Protein AF-A0AAV5YAD6-F1 (afdb_monomer_lite)

Sequence (102 aa):
VRTIVKSSVSSTAVGVEIYDWTSAVWTQLGSSSVSTSEVTHTSSVSSPARYIDAAGDVRLRLDSSRSLSTYSLSIEQVQITVTYGWGHGDARADLTPLRAAP

Radius of gyration: 17.74 Å; chains: 1; bounding box: 39×33×53 Å

Structure (mmCIF, N/CA/C/O backbone):
data_AF-A0AAV5YAD6-F1
#
_entry.id   AF-A0AAV5YAD6-F1
#
loop_
_atom_site.group_PDB
_atom_site.id
_atom_site.type_symbol
_atom_site.label_atom_id
_atom_site.label_alt_id
_atom_site.label_comp_id
_atom_site.label_asym_id
_atom_site.label_entity_id
_atom_site.label_seq_id
_atom_site.pdbx_PDB_ins_code
_atom_site.Cartn_x
_atom_site.Cartn_y
_atom_site.Cartn_z
_atom_site.occupancy
_atom_site.B_iso_or_equiv
_atom_site.auth_seq_id
_atom_site.auth_comp_id
_atom_site.auth_asym_id
_atom_site.auth_atom_id
_atom_site.pdbx_PDB_model_num
ATOM 1 N N . VAL A 1 1 ? -0.295 9.599 3.332 1.00 88.69 1 VAL A N 1
ATOM 2 C CA . VAL A 1 1 ? 0.782 8.609 3.123 1.00 88.69 1 VAL A CA 1
ATOM 3 C C . VAL A 1 1 ? 1.706 9.131 2.045 1.00 88.69 1 VAL A C 1
ATOM 5 O O . VAL A 1 1 ? 1.232 9.471 0.967 1.00 88.69 1 VAL A O 1
ATOM 8 N N . ARG A 1 2 ? 2.999 9.225 2.344 1.00 92.44 2 ARG A N 1
ATOM 9 C CA . ARG A 1 2 ? 4.047 9.515 1.372 1.00 92.44 2 ARG A CA 1
ATOM 10 C C . ARG A 1 2 ? 5.001 8.328 1.325 1.00 92.44 2 ARG A C 1
ATOM 12 O O . ARG A 1 2 ? 5.427 7.854 2.374 1.00 92.44 2 ARG A O 1
ATOM 19 N N . THR A 1 3 ? 5.326 7.859 0.129 1.00 92.06 3 THR A N 1
ATOM 20 C CA . THR A 1 3 ? 6.338 6.818 -0.083 1.00 92.06 3 THR A CA 1
ATOM 21 C C . THR A 1 3 ? 7.324 7.251 -1.156 1.00 92.06 3 THR A C 1
ATOM 23 O O . THR A 1 3 ? 6.967 8.013 -2.053 1.00 92.06 3 THR A O 1
ATOM 26 N N . ILE A 1 4 ? 8.569 6.798 -1.047 1.00 93.31 4 ILE A N 1
ATOM 27 C CA . ILE A 1 4 ? 9.558 6.894 -2.122 1.00 93.31 4 ILE A CA 1
ATOM 28 C C . ILE A 1 4 ? 9.822 5.479 -2.612 1.00 93.31 4 ILE A C 1
ATOM 30 O O . ILE A 1 4 ? 10.215 4.622 -1.824 1.00 93.31 4 ILE A O 1
ATOM 34 N N . VAL A 1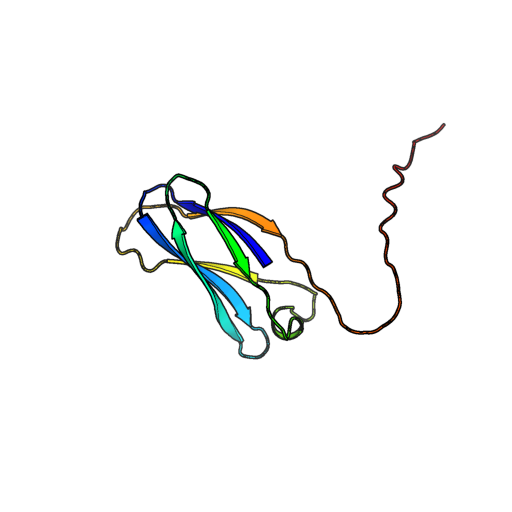 5 ? 9.566 5.241 -3.894 1.00 92.88 5 VAL A N 1
ATOM 35 C CA . VAL A 1 5 ? 9.630 3.918 -4.513 1.00 92.88 5 VAL A CA 1
ATOM 36 C C . VAL A 1 5 ? 10.669 3.918 -5.620 1.00 92.88 5 VAL A C 1
ATOM 38 O O . VAL A 1 5 ? 10.779 4.877 -6.386 1.00 92.88 5 VAL A O 1
ATOM 41 N N . LYS A 1 6 ? 11.407 2.818 -5.723 1.00 92.94 6 LYS A N 1
ATOM 42 C CA . LYS A 1 6 ? 12.402 2.589 -6.764 1.00 92.94 6 LYS A CA 1
ATOM 43 C C . LYS A 1 6 ? 12.299 1.161 -7.284 1.00 92.94 6 LYS A C 1
ATOM 45 O O . LYS A 1 6 ? 11.865 0.248 -6.584 1.00 92.94 6 LYS A O 1
ATOM 50 N N . SER A 1 7 ? 12.689 0.970 -8.537 1.00 92.81 7 SER A N 1
ATOM 51 C CA . SER A 1 7 ? 12.821 -0.343 -9.158 1.00 92.81 7 SER A CA 1
ATOM 52 C C . SER A 1 7 ? 14.261 -0.583 -9.593 1.00 92.81 7 SER A C 1
ATOM 54 O O . SER A 1 7 ? 14.981 0.350 -9.939 1.00 92.81 7 SER A O 1
ATOM 56 N N . SER A 1 8 ? 14.697 -1.840 -9.626 1.00 92.31 8 SER A N 1
ATOM 57 C CA . SER A 1 8 ? 16.003 -2.194 -10.199 1.00 92.31 8 SER A CA 1
ATOM 58 C C . SER A 1 8 ? 16.067 -2.045 -11.725 1.00 92.31 8 SER A C 1
ATOM 60 O O . SER A 1 8 ? 17.137 -2.194 -12.310 1.00 92.31 8 SER A O 1
ATOM 62 N N . VAL A 1 9 ? 14.937 -1.767 -12.379 1.00 89.56 9 VAL A N 1
ATOM 63 C CA . VAL A 1 9 ? 14.795 -1.655 -13.834 1.00 89.56 9 VAL A CA 1
ATOM 64 C C . VAL A 1 9 ? 13.949 -0.435 -14.203 1.00 89.56 9 VAL A C 1
ATOM 66 O O . VAL A 1 9 ? 13.193 0.093 -13.391 1.00 89.56 9 VAL A O 1
ATOM 69 N N . SER A 1 10 ? 14.060 0.029 -15.445 1.00 88.19 10 SER A N 1
ATOM 70 C CA . SER A 1 10 ? 13.287 1.168 -15.948 1.00 88.19 10 SER A CA 1
ATOM 71 C C . SER A 1 10 ? 11.857 0.782 -16.325 1.00 88.19 10 SER A C 1
ATOM 73 O O . SER A 1 10 ? 11.618 -0.321 -16.818 1.00 88.19 10 SER A O 1
ATOM 75 N N . SER A 1 11 ? 10.917 1.711 -16.148 1.00 86.81 11 SER A N 1
ATOM 76 C CA . SER A 1 11 ? 9.525 1.602 -16.609 1.00 86.81 11 SER A CA 1
ATOM 77 C C . SER A 1 11 ? 8.752 0.423 -16.005 1.00 86.81 11 SER A C 1
ATOM 79 O O . SER A 1 11 ? 8.209 -0.416 -16.725 1.00 86.81 11 SER A O 1
ATOM 81 N N . THR A 1 12 ? 8.718 0.343 -14.674 1.00 90.19 12 THR A N 1
ATOM 82 C CA . THR A 1 12 ? 7.887 -0.613 -13.928 1.00 90.19 12 THR A CA 1
ATOM 83 C C . THR A 1 12 ? 6.600 0.059 -13.468 1.00 90.19 12 THR A C 1
ATOM 85 O O . THR A 1 12 ? 6.652 0.993 -12.675 1.00 90.19 12 THR A O 1
ATOM 88 N N . ALA A 1 13 ? 5.441 -0.425 -13.918 1.00 90.75 13 ALA A N 1
ATOM 89 C CA . ALA A 1 13 ? 4.158 0.005 -13.368 1.00 90.75 13 ALA A CA 1
ATOM 90 C C . ALA A 1 13 ? 3.996 -0.534 -11.939 1.00 90.75 13 ALA A C 1
ATOM 92 O O . ALA A 1 13 ? 4.105 -1.743 -11.722 1.00 90.75 13 ALA A O 1
ATOM 93 N N . VAL A 1 14 ? 3.762 0.357 -10.977 1.00 91.94 14 VAL A N 1
ATOM 94 C CA . VAL A 1 14 ? 3.620 0.018 -9.558 1.00 91.94 14 VAL A CA 1
ATOM 95 C C . VAL A 1 14 ? 2.411 0.733 -8.965 1.00 91.94 14 VAL A C 1
ATOM 97 O O . VAL A 1 14 ? 2.261 1.946 -9.120 1.00 91.94 14 VAL A O 1
ATOM 100 N N . GLY A 1 15 ? 1.573 -0.024 -8.264 1.00 91.88 15 GLY A N 1
ATOM 101 C CA . GLY A 1 15 ? 0.533 0.462 -7.368 1.00 91.88 15 GLY A CA 1
ATOM 102 C C . GLY A 1 15 ? 1.050 0.526 -5.932 1.00 91.88 15 GLY A C 1
ATOM 103 O O . GLY A 1 15 ? 1.648 -0.424 -5.436 1.00 91.88 15 GLY A O 1
ATOM 104 N N . VAL A 1 16 ? 0.823 1.646 -5.248 1.00 92.94 16 VAL A N 1
ATOM 105 C CA . VAL A 1 16 ? 0.985 1.729 -3.791 1.00 92.94 16 VAL A CA 1
ATOM 106 C C . VAL A 1 16 ? -0.370 1.434 -3.173 1.00 92.94 16 VAL A C 1
ATOM 108 O O . VAL A 1 16 ? -1.341 2.144 -3.444 1.00 92.94 16 VAL A O 1
ATOM 111 N N . GLU A 1 17 ? -0.436 0.410 -2.334 1.00 94.62 17 GLU A N 1
ATOM 112 C CA . GLU A 1 17 ? -1.682 -0.051 -1.731 1.00 94.62 17 GLU A CA 1
ATOM 113 C C . GLU A 1 17 ? -1.609 -0.025 -0.205 1.00 94.62 17 GLU A C 1
ATOM 115 O O . GLU A 1 17 ? -0.552 -0.236 0.394 1.00 94.62 17 GLU A O 1
ATOM 120 N N . ILE A 1 18 ? -2.757 0.219 0.421 1.00 95.12 18 ILE A N 1
ATOM 121 C CA . ILE A 1 18 ? -2.951 0.187 1.870 1.00 95.12 18 ILE A CA 1
ATOM 122 C C . ILE A 1 18 ? -3.977 -0.886 2.219 1.00 95.12 18 ILE A C 1
ATOM 124 O O . ILE A 1 18 ? -4.948 -1.081 1.485 1.00 95.12 18 ILE A O 1
ATOM 128 N N . TYR A 1 19 ? -3.763 -1.602 3.318 1.00 96.88 19 TYR A N 1
ATOM 129 C CA . TYR A 1 19 ? -4.711 -2.623 3.745 1.00 96.88 19 TYR A CA 1
ATOM 130 C C . TYR A 1 19 ? -5.896 -1.996 4.475 1.00 96.88 19 TYR A C 1
ATOM 132 O O . TYR A 1 19 ? -5.721 -1.277 5.458 1.00 96.88 19 TYR A O 1
ATOM 140 N N . ASP A 1 20 ? -7.099 -2.282 3.992 1.00 96.25 20 ASP A N 1
ATOM 141 C CA . ASP A 1 20 ? -8.351 -1.936 4.642 1.00 96.25 20 ASP A CA 1
ATOM 142 C C . ASP A 1 20 ? -8.759 -3.043 5.612 1.00 96.25 20 ASP A C 1
ATOM 144 O O . ASP A 1 20 ? -9.160 -4.133 5.200 1.00 96.25 20 ASP A O 1
ATOM 148 N N . TRP A 1 21 ? -8.685 -2.754 6.906 1.00 95.44 21 TRP A N 1
ATOM 149 C CA . TRP A 1 21 ? -9.032 -3.691 7.969 1.00 95.44 21 TRP A CA 1
ATOM 150 C C . TRP A 1 21 ? -10.537 -3.896 8.125 1.00 95.44 21 TRP A C 1
ATOM 152 O O . TRP A 1 21 ? -10.953 -4.913 8.672 1.00 95.44 21 TRP A O 1
ATOM 162 N N . THR A 1 22 ? -11.363 -2.966 7.637 1.00 94.69 22 THR A N 1
ATOM 163 C CA . THR A 1 22 ? -12.827 -3.090 7.700 1.00 94.69 22 THR A CA 1
ATOM 164 C C . THR A 1 22 ? -13.338 -4.062 6.645 1.00 94.69 22 THR A C 1
ATOM 166 O O . THR A 1 22 ? -14.175 -4.910 6.941 1.00 94.69 22 THR A O 1
ATOM 169 N N . SER A 1 23 ? -12.835 -3.954 5.413 1.00 95.81 23 SER A N 1
ATOM 170 C CA . SER A 1 23 ? -13.231 -4.836 4.306 1.00 95.81 23 SER A CA 1
ATOM 171 C C . SER A 1 23 ? -12.262 -5.990 4.043 1.00 95.81 23 SER A C 1
ATOM 173 O O . SER A 1 23 ? -12.509 -6.787 3.145 1.00 95.81 23 SER A O 1
ATOM 175 N N . ALA A 1 24 ? -11.176 -6.094 4.811 1.00 96.50 24 ALA A N 1
ATOM 176 C CA . ALA A 1 24 ? -10.139 -7.117 4.690 1.00 96.50 24 ALA A CA 1
ATOM 177 C C . ALA A 1 24 ? -9.505 -7.226 3.284 1.00 96.50 24 ALA A C 1
ATOM 179 O O . ALA A 1 24 ? -9.092 -8.308 2.859 1.00 96.50 24 ALA A O 1
ATOM 180 N N . VAL A 1 25 ? -9.392 -6.104 2.565 1.00 97.19 25 VAL A N 1
ATOM 181 C CA . VAL A 1 25 ? -8.861 -6.035 1.191 1.00 97.19 25 VAL A CA 1
ATOM 182 C C . VAL A 1 25 ? -7.783 -4.966 1.061 1.00 97.19 25 VAL A C 1
ATOM 184 O O . VAL A 1 25 ? -7.720 -4.021 1.842 1.00 97.19 25 VAL A O 1
ATOM 187 N N . TRP A 1 26 ? -6.928 -5.105 0.052 1.00 97.00 26 TRP A N 1
ATOM 188 C CA . TRP A 1 26 ? -5.974 -4.063 -0.313 1.00 97.00 26 TRP A CA 1
ATOM 189 C C . TRP A 1 26 ? -6.647 -3.010 -1.189 1.00 97.00 26 TRP A C 1
ATOM 191 O O . TRP A 1 26 ? -7.324 -3.343 -2.160 1.00 97.00 26 TRP A O 1
ATOM 201 N N . THR A 1 27 ? -6.441 -1.744 -0.841 1.00 95.38 27 THR A N 1
ATOM 202 C CA . THR A 1 27 ? -6.979 -0.589 -1.556 1.00 95.38 27 THR A CA 1
ATOM 203 C C . THR A 1 27 ? -5.830 0.194 -2.174 1.00 95.38 27 THR A C 1
ATOM 205 O O . THR A 1 27 ? -4.925 0.650 -1.471 1.00 95.38 27 THR A O 1
ATOM 208 N N . GLN A 1 28 ? -5.871 0.392 -3.491 1.00 94.38 28 GLN A N 1
ATOM 209 C CA . GLN A 1 28 ? -4.862 1.178 -4.193 1.00 94.38 28 GLN A CA 1
ATOM 210 C C . GLN A 1 28 ? -4.997 2.672 -3.865 1.00 94.38 28 GLN A C 1
ATOM 212 O O . GLN A 1 28 ? -6.032 3.289 -4.109 1.00 94.38 28 GLN A O 1
ATOM 217 N N . LEU A 1 29 ? -3.923 3.261 -3.338 1.00 92.56 29 LEU A N 1
ATOM 218 C CA . LEU A 1 29 ? -3.816 4.692 -3.042 1.00 92.56 29 LEU A CA 1
ATOM 219 C C . LEU A 1 29 ? -3.357 5.516 -4.248 1.00 92.56 29 LEU A C 1
ATOM 221 O O . LEU A 1 29 ? -3.602 6.721 -4.310 1.00 92.56 29 LEU A O 1
ATOM 225 N N . GLY A 1 30 ? -2.637 4.885 -5.172 1.00 89.94 30 GLY A N 1
ATOM 226 C CA . GLY A 1 30 ? -2.135 5.501 -6.392 1.00 89.94 30 GLY A CA 1
ATOM 227 C C . GLY A 1 30 ? -1.270 4.531 -7.184 1.00 89.94 30 GLY A C 1
ATOM 228 O O . GLY A 1 30 ? -0.819 3.519 -6.651 1.00 89.94 30 GLY A O 1
ATOM 229 N N . SER A 1 31 ? -1.025 4.848 -8.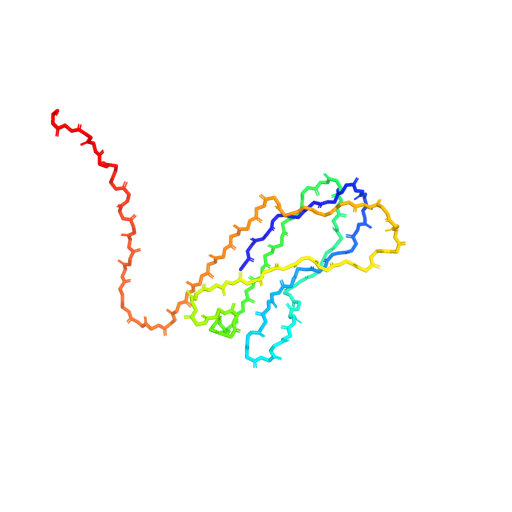451 1.00 90.62 31 SER A N 1
ATOM 230 C CA . SER A 1 31 ? -0.143 4.070 -9.321 1.00 90.62 31 SER A CA 1
ATOM 231 C C . SER A 1 31 ? 0.725 4.998 -10.162 1.00 90.62 31 SER A C 1
ATOM 233 O O . SER A 1 31 ? 0.280 6.083 -10.532 1.00 90.62 31 SER A O 1
ATOM 235 N N . SER A 1 32 ? 1.957 4.575 -10.438 1.00 90.00 32 SER A N 1
ATOM 236 C CA . SER A 1 32 ? 2.881 5.285 -11.328 1.00 90.00 32 SER A CA 1
ATOM 237 C C . SER A 1 32 ? 3.823 4.306 -12.017 1.00 90.00 32 SER A C 1
ATOM 239 O O . SER A 1 32 ? 3.969 3.153 -11.612 1.00 90.00 32 SER A O 1
ATOM 241 N N . SER A 1 33 ? 4.512 4.794 -13.045 1.00 90.88 33 SER A N 1
ATOM 242 C CA . SER A 1 33 ? 5.691 4.123 -13.582 1.00 90.88 33 SER A CA 1
ATOM 243 C C . SER A 1 33 ? 6.922 4.556 -12.787 1.00 90.88 33 SER A C 1
ATOM 245 O O . SER A 1 33 ? 7.200 5.752 -12.685 1.00 90.88 33 SER A O 1
ATOM 247 N N . VAL A 1 34 ? 7.651 3.596 -12.226 1.00 91.56 34 VAL A N 1
ATOM 248 C CA . VAL A 1 34 ? 8.914 3.821 -11.512 1.00 91.56 34 VAL A CA 1
ATOM 249 C C . VAL A 1 34 ? 10.092 3.278 -12.313 1.00 91.56 34 VAL A C 1
ATOM 251 O O . VAL A 1 34 ? 9.937 2.453 -13.218 1.00 91.56 34 VAL A O 1
ATOM 254 N N . SER A 1 35 ? 11.292 3.754 -12.005 1.00 91.19 35 SER A N 1
ATOM 255 C CA . SER A 1 35 ? 12.520 3.337 -12.679 1.00 91.19 35 SER A CA 1
ATOM 256 C C . SER A 1 35 ? 13.635 3.098 -11.661 1.00 91.19 35 SER A C 1
ATOM 258 O O . SER A 1 35 ? 13.383 2.974 -10.463 1.00 91.19 35 SER A O 1
ATOM 260 N N . THR A 1 36 ? 14.881 3.061 -12.131 1.00 92.56 36 THR A N 1
ATOM 261 C CA . THR A 1 36 ? 16.080 3.092 -11.283 1.00 92.56 36 THR A CA 1
ATOM 262 C C . THR A 1 36 ? 16.250 4.408 -10.523 1.00 92.56 36 THR A C 1
ATOM 264 O O . THR A 1 36 ? 17.086 4.493 -9.621 1.00 92.56 36 THR A O 1
ATOM 267 N N . SER A 1 37 ? 15.479 5.433 -10.879 1.00 93.38 37 SER A N 1
ATOM 268 C CA . SER A 1 37 ? 15.360 6.676 -10.127 1.00 93.38 37 SER A CA 1
ATOM 269 C C . SER A 1 37 ? 14.202 6.592 -9.139 1.00 93.38 37 SER A C 1
ATOM 271 O O . SER A 1 37 ? 13.182 5.954 -9.398 1.00 93.38 37 SER A O 1
ATOM 273 N N . GLU A 1 38 ? 14.367 7.266 -8.008 1.00 92.06 38 GLU A N 1
ATOM 274 C CA . GLU A 1 38 ? 13.343 7.371 -6.977 1.00 92.06 38 GLU A CA 1
ATOM 275 C C . GLU A 1 38 ? 12.117 8.139 -7.474 1.00 92.06 38 GLU A C 1
ATOM 277 O O . GLU A 1 38 ? 12.230 9.194 -8.102 1.00 92.06 38 GLU A O 1
ATOM 282 N N . VAL A 1 39 ? 10.934 7.628 -7.144 1.00 92.44 39 VAL A N 1
ATOM 283 C CA . VAL A 1 39 ? 9.652 8.267 -7.437 1.00 92.44 39 VAL A CA 1
ATOM 284 C C . VAL A 1 39 ? 8.887 8.465 -6.138 1.00 92.44 39 VAL A C 1
ATOM 286 O O . VAL A 1 39 ? 8.684 7.530 -5.368 1.00 92.44 39 VAL A O 1
ATOM 289 N N . THR A 1 40 ? 8.445 9.698 -5.889 1.00 93.50 40 THR A N 1
ATOM 290 C CA . THR A 1 40 ? 7.605 10.016 -4.728 1.00 93.50 40 THR A CA 1
ATOM 291 C C . THR A 1 40 ? 6.134 9.771 -5.055 1.00 93.50 40 THR A C 1
ATOM 293 O O . THR A 1 40 ? 5.605 10.350 -5.999 1.00 93.50 40 THR A O 1
ATOM 296 N N . HIS A 1 41 ? 5.455 8.985 -4.225 1.00 90.50 41 HIS A N 1
ATOM 297 C CA . HIS A 1 41 ? 3.999 8.861 -4.200 1.00 90.50 41 HIS A CA 1
ATOM 298 C C . HIS A 1 41 ? 3.440 9.569 -2.974 1.00 90.50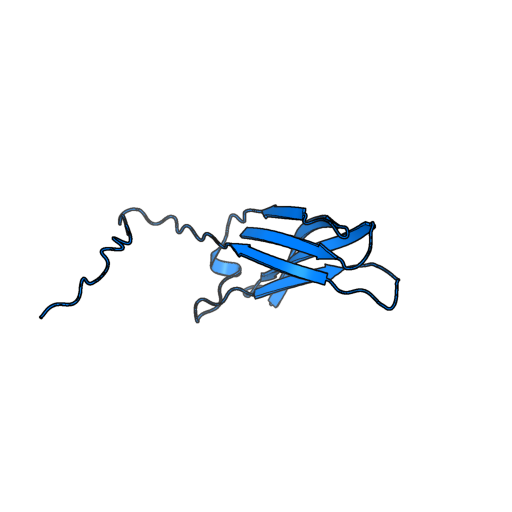 41 HIS A C 1
ATOM 300 O O . HIS A 1 41 ? 3.895 9.324 -1.857 1.00 90.50 41 HIS A O 1
ATOM 306 N N . THR A 1 42 ? 2.410 10.388 -3.173 1.00 93.00 42 THR A N 1
ATOM 307 C CA . THR A 1 42 ? 1.697 11.068 -2.089 1.00 93.00 42 THR A CA 1
ATOM 308 C C . THR A 1 42 ? 0.201 10.864 -2.270 1.00 93.00 42 THR A C 1
ATOM 310 O O . THR A 1 42 ? -0.353 11.260 -3.291 1.00 93.00 42 THR A O 1
ATOM 313 N N . SER A 1 43 ? -0.448 10.292 -1.258 1.00 91.31 43 SER A N 1
ATOM 314 C CA . SER A 1 43 ? -1.894 10.055 -1.243 1.00 91.31 43 SER A CA 1
ATOM 315 C C . SER A 1 43 ? -2.490 10.401 0.120 1.00 91.31 43 SER A C 1
ATOM 317 O O . SER A 1 43 ? -1.838 10.254 1.161 1.00 91.31 43 SER A O 1
ATOM 319 N N . SER A 1 44 ? -3.751 10.820 0.131 1.00 90.00 44 SER A N 1
ATOM 320 C CA . SER A 1 44 ? -4.551 11.057 1.336 1.00 90.00 44 SER A CA 1
ATOM 321 C C . SER A 1 44 ? -5.821 10.207 1.305 1.00 90.00 44 SER A C 1
ATOM 323 O O . SER A 1 44 ? -6.312 9.836 0.242 1.00 90.00 44 SER A O 1
ATOM 325 N N . VAL A 1 45 ? -6.338 9.874 2.486 1.00 88.12 45 VAL A N 1
ATOM 326 C CA . VAL A 1 45 ? -7.595 9.139 2.663 1.00 88.12 45 VAL A CA 1
ATOM 327 C C . VAL A 1 45 ? -8.460 9.877 3.678 1.00 88.12 45 VAL A C 1
ATOM 329 O O . VAL A 1 45 ? -7.939 10.421 4.649 1.00 88.12 45 VAL A O 1
ATOM 332 N N . SER A 1 46 ? -9.773 9.909 3.458 1.00 85.38 46 SER A N 1
ATOM 333 C CA . SER A 1 46 ? -10.722 10.646 4.308 1.00 85.38 46 SER A CA 1
ATOM 334 C C . SER A 1 46 ? -11.171 9.876 5.555 1.00 85.38 46 SER A C 1
ATOM 336 O O . SER A 1 46 ? -11.614 10.486 6.522 1.00 85.38 46 SER A O 1
ATOM 338 N N . SER A 1 47 ? -11.046 8.547 5.561 1.00 87.62 47 SER A N 1
ATOM 339 C CA . SER A 1 47 ? -11.464 7.680 6.672 1.00 87.62 47 SER A CA 1
ATOM 340 C C . SER A 1 47 ? -10.271 6.879 7.203 1.00 87.62 47 SER A C 1
ATOM 342 O O . SER A 1 47 ? -10.182 5.689 6.921 1.00 87.62 47 SER A O 1
ATOM 344 N N . PRO A 1 48 ? -9.322 7.494 7.933 1.00 87.88 48 PRO A N 1
ATOM 345 C CA . PRO A 1 48 ? -8.073 6.834 8.325 1.00 87.88 48 PRO A CA 1
ATOM 346 C C . PRO A 1 48 ? -8.276 5.616 9.237 1.00 87.88 48 PRO A C 1
ATOM 348 O O . PRO A 1 48 ? -7.519 4.658 9.130 1.00 87.88 48 PRO A O 1
ATOM 351 N N . ALA A 1 49 ? -9.322 5.613 10.072 1.00 90.31 49 ALA A N 1
ATOM 352 C CA . ALA A 1 49 ? -9.596 4.539 11.030 1.00 90.31 49 ALA A CA 1
ATOM 353 C C . ALA A 1 49 ? -9.762 3.151 10.384 1.00 90.31 49 ALA A C 1
ATOM 355 O O . ALA A 1 49 ? -9.428 2.154 11.006 1.00 90.31 49 ALA A O 1
ATOM 356 N N . ARG A 1 50 ? -10.222 3.064 9.127 1.00 93.44 50 ARG A N 1
ATOM 357 C CA . ARG A 1 50 ? -10.371 1.772 8.426 1.00 93.44 50 ARG A CA 1
ATOM 358 C C . ARG A 1 50 ? -9.037 1.126 8.033 1.00 93.44 50 ARG A C 1
ATOM 360 O O . ARG A 1 50 ? -9.008 -0.049 7.693 1.00 93.44 50 ARG A O 1
ATOM 367 N N . TYR A 1 51 ? -7.949 1.896 8.043 1.00 93.19 51 TYR A N 1
ATOM 368 C CA . TYR A 1 51 ? -6.617 1.472 7.598 1.00 93.19 51 TYR A CA 1
ATOM 369 C C . TYR A 1 51 ? -5.628 1.269 8.754 1.00 93.19 51 TYR A C 1
ATOM 371 O O . TYR A 1 51 ? -4.445 1.024 8.522 1.00 93.19 51 TYR A O 1
ATOM 379 N N . ILE A 1 52 ? -6.116 1.370 9.989 1.00 92.44 52 ILE A N 1
ATOM 380 C CA . ILE A 1 52 ? -5.362 1.181 11.225 1.00 92.44 52 ILE A CA 1
ATOM 381 C C . ILE A 1 52 ? -6.036 0.027 11.968 1.00 92.44 52 ILE A C 1
ATOM 383 O O . ILE A 1 52 ? -7.259 0.040 12.114 1.00 92.44 52 ILE A O 1
ATOM 387 N N . ASP A 1 53 ? -5.282 -0.988 12.384 1.00 93.56 53 ASP A N 1
ATOM 388 C CA . ASP A 1 53 ? -5.865 -2.085 13.161 1.00 93.56 53 ASP A CA 1
ATOM 389 C C . ASP A 1 53 ? -6.093 -1.706 14.634 1.00 93.56 53 ASP A C 1
ATOM 391 O O . ASP A 1 53 ? -5.830 -0.584 15.072 1.00 93.56 53 ASP A O 1
ATOM 395 N N . ALA A 1 54 ? -6.588 -2.659 15.426 1.00 90.06 54 ALA A N 1
ATOM 396 C CA . ALA A 1 54 ? -6.839 -2.451 16.850 1.00 90.06 54 ALA A CA 1
ATOM 397 C C . ALA A 1 54 ? -5.563 -2.185 17.678 1.00 90.06 54 ALA A C 1
ATOM 399 O O . ALA A 1 54 ? -5.667 -1.635 18.773 1.00 90.06 54 ALA A O 1
ATOM 400 N N . ALA A 1 55 ? -4.382 -2.572 17.182 1.00 92.12 55 ALA A N 1
ATOM 401 C CA . ALA A 1 55 ? -3.089 -2.319 17.815 1.00 92.12 55 ALA A CA 1
ATOM 402 C C . ALA A 1 55 ? -2.451 -0.992 17.358 1.00 92.12 55 ALA A C 1
ATOM 404 O O . ALA A 1 55 ? -1.495 -0.529 17.978 1.00 92.12 55 ALA A O 1
ATOM 405 N N . GLY A 1 56 ? -2.998 -0.353 16.320 1.00 88.62 56 GLY A N 1
ATOM 406 C CA . GLY A 1 56 ? -2.452 0.866 15.730 1.00 88.62 56 GLY A CA 1
ATOM 407 C C . GLY A 1 56 ? -1.590 0.625 14.488 1.00 88.62 56 GLY A C 1
ATOM 408 O O . GLY A 1 56 ? -0.997 1.578 13.977 1.00 88.62 56 GLY A O 1
ATOM 409 N N . ASP A 1 57 ? -1.524 -0.606 13.978 1.00 91.38 57 ASP A N 1
ATOM 410 C CA . ASP A 1 57 ? -0.678 -0.959 12.846 1.00 91.38 57 ASP A CA 1
ATOM 411 C C . ASP A 1 57 ? -1.303 -0.551 11.508 1.00 91.38 57 ASP A C 1
ATOM 413 O O . ASP A 1 57 ? -2.495 -0.735 11.237 1.00 91.38 57 ASP A O 1
ATOM 417 N N . VAL A 1 58 ? -0.445 -0.051 10.616 1.00 92.38 58 VAL A N 1
ATOM 418 C CA . VAL A 1 58 ? -0.781 0.248 9.222 1.00 92.38 58 VAL A CA 1
ATOM 419 C C . VAL A 1 58 ? 0.044 -0.644 8.310 1.00 92.38 58 VAL A C 1
ATOM 421 O O . VAL A 1 58 ? 1.266 -0.720 8.432 1.00 92.38 58 VAL A O 1
ATOM 424 N N . ARG A 1 59 ? -0.617 -1.286 7.343 1.00 94.12 59 ARG A N 1
ATOM 425 C CA . ARG A 1 59 ? 0.046 -2.121 6.337 1.00 94.12 59 ARG A CA 1
ATOM 426 C C . ARG A 1 59 ? 0.030 -1.439 4.982 1.00 94.12 59 ARG A C 1
ATOM 428 O O . ARG A 1 59 ? -1.021 -1.039 4.486 1.00 94.12 59 ARG A O 1
ATOM 435 N N . LEU A 1 60 ? 1.207 -1.361 4.378 1.00 92.69 60 LEU A N 1
ATOM 436 C CA . LEU A 1 60 ? 1.422 -0.865 3.026 1.00 92.69 60 LEU A CA 1
ATOM 437 C C . LEU A 1 60 ? 2.099 -1.955 2.206 1.00 92.69 60 LEU A C 1
ATOM 439 O O . LEU A 1 60 ? 2.925 -2.705 2.730 1.00 92.69 60 LEU A O 1
ATOM 443 N N . ARG A 1 61 ? 1.779 -2.017 0.918 1.00 92.12 61 ARG A N 1
ATOM 444 C CA . ARG A 1 61 ? 2.513 -2.846 -0.037 1.00 92.12 61 ARG A CA 1
ATOM 445 C C . ARG A 1 61 ? 2.664 -2.137 -1.372 1.00 92.12 61 ARG A C 1
ATOM 447 O O . ARG A 1 61 ? 1.950 -1.180 -1.671 1.00 92.12 61 ARG A O 1
ATOM 454 N N . LEU A 1 62 ? 3.591 -2.654 -2.165 1.00 90.94 62 LEU A N 1
ATOM 455 C CA . LEU A 1 62 ? 3.671 -2.368 -3.586 1.00 90.94 62 LEU A CA 1
ATOM 456 C C . LEU A 1 62 ? 3.040 -3.534 -4.340 1.00 90.94 62 LEU A C 1
ATOM 458 O O . LEU A 1 62 ? 3.393 -4.686 -4.092 1.00 90.94 62 LEU A O 1
ATOM 462 N N . ASP A 1 63 ? 2.131 -3.221 -5.249 1.00 90.94 63 ASP A N 1
ATOM 463 C CA . ASP A 1 63 ? 1.661 -4.135 -6.281 1.00 90.94 63 ASP A CA 1
ATOM 464 C C . ASP A 1 63 ? 2.343 -3.771 -7.600 1.00 90.94 63 ASP A C 1
ATOM 466 O O . ASP A 1 63 ? 2.556 -2.594 -7.895 1.00 90.94 63 ASP A O 1
ATOM 470 N N . SER A 1 64 ? 2.727 -4.761 -8.397 1.00 87.25 64 SER A N 1
ATOM 471 C CA . SER A 1 64 ? 3.232 -4.498 -9.737 1.00 87.25 64 SER A CA 1
ATOM 472 C C . SER A 1 64 ? 2.731 -5.539 -10.711 1.00 87.25 64 SER A C 1
ATOM 474 O O . SER A 1 64 ? 2.883 -6.741 -10.511 1.00 87.25 64 SER A O 1
ATOM 476 N N . SER A 1 65 ? 2.196 -5.049 -11.822 1.00 76.94 65 SER A N 1
ATOM 477 C CA . SER A 1 65 ? 1.675 -5.853 -12.922 1.00 76.94 65 SER A CA 1
ATOM 478 C C . SER A 1 65 ? 2.732 -6.174 -13.984 1.00 76.94 65 SER A C 1
ATOM 480 O O . SER A 1 65 ? 2.398 -6.636 -15.078 1.00 76.94 65 SER A O 1
ATOM 482 N N . ARG A 1 66 ? 4.021 -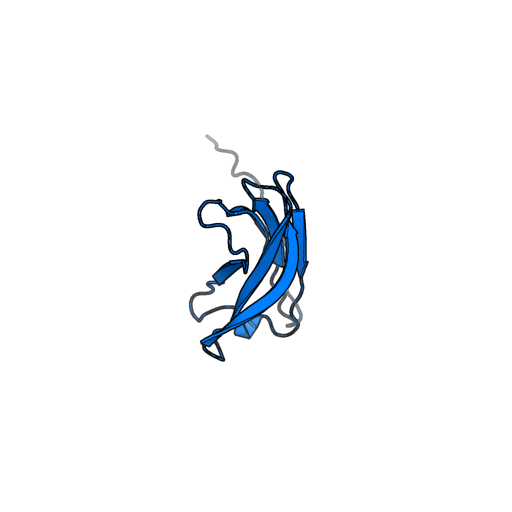5.919 -13.710 1.00 74.94 66 ARG A N 1
ATOM 483 C CA . ARG A 1 66 ? 5.079 -6.145 -14.697 1.00 74.94 66 ARG A CA 1
ATOM 484 C C . ARG A 1 66 ? 5.321 -7.639 -14.907 1.00 74.94 66 ARG A C 1
ATOM 486 O O . ARG A 1 66 ? 5.618 -8.374 -13.974 1.00 74.94 66 ARG A O 1
ATOM 493 N N . SER A 1 67 ? 5.300 -8.053 -16.169 1.00 68.25 67 SER A N 1
ATOM 494 C CA . SER A 1 67 ? 5.474 -9.437 -16.627 1.00 68.25 67 SER A CA 1
ATOM 495 C C . SER A 1 67 ? 6.934 -9.915 -16.724 1.00 68.25 67 SER A C 1
ATOM 497 O O . SER A 1 67 ? 7.180 -11.028 -17.184 1.00 68.25 67 SER A O 1
ATOM 499 N N . LEU A 1 68 ? 7.915 -9.108 -16.295 1.00 68.62 68 LEU A N 1
ATOM 500 C CA . LEU A 1 68 ? 9.320 -9.533 -16.232 1.00 68.62 68 LEU A CA 1
ATOM 501 C C . LEU A 1 68 ? 9.567 -10.367 -14.972 1.00 68.62 68 LEU A C 1
ATOM 503 O O . LEU A 1 68 ? 9.244 -9.936 -13.870 1.00 68.62 68 LEU A O 1
ATOM 507 N N . SER A 1 69 ? 10.201 -11.529 -15.128 1.00 67.62 69 SER A N 1
ATOM 508 C CA . SER A 1 69 ? 10.376 -12.511 -14.049 1.00 67.62 69 SER A CA 1
ATOM 509 C C . SER A 1 69 ? 11.437 -12.142 -13.000 1.00 67.62 69 SER A C 1
ATOM 511 O O . SER A 1 69 ? 11.491 -12.782 -11.955 1.00 67.62 69 SER A O 1
ATOM 513 N N . THR A 1 70 ? 12.285 -11.136 -13.249 1.00 79.88 70 THR A N 1
ATOM 514 C CA . THR A 1 70 ? 13.385 -10.761 -12.341 1.00 79.88 70 THR A CA 1
ATOM 515 C C . THR A 1 70 ? 13.587 -9.250 -12.269 1.00 79.88 70 THR A C 1
ATOM 517 O O . THR A 1 70 ? 14.270 -8.659 -13.106 1.00 79.88 70 THR A O 1
ATOM 520 N N . TYR A 1 71 ? 13.017 -8.625 -11.244 1.00 86.44 71 TYR A N 1
ATOM 521 C CA . TYR A 1 71 ? 13.361 -7.279 -10.791 1.00 86.44 71 TYR A CA 1
ATOM 522 C C . TYR A 1 71 ? 13.038 -7.144 -9.301 1.00 86.44 71 TYR A C 1
ATOM 524 O O . TYR A 1 71 ? 12.286 -7.948 -8.752 1.00 86.44 71 TYR A O 1
ATOM 532 N N . SER A 1 72 ? 13.598 -6.129 -8.649 1.00 88.25 72 SER A N 1
ATOM 533 C CA . SER A 1 72 ? 13.219 -5.752 -7.290 1.00 88.25 72 SER A CA 1
ATOM 534 C C . SER A 1 72 ? 12.489 -4.413 -7.283 1.00 88.25 72 SER A C 1
ATOM 536 O O . SER A 1 72 ? 12.705 -3.542 -8.136 1.00 88.25 72 SER A O 1
ATOM 538 N N . LEU A 1 73 ? 11.603 -4.274 -6.301 1.00 89.06 73 LEU A N 1
ATOM 539 C CA . LEU A 1 73 ? 11.005 -3.013 -5.894 1.00 89.06 73 LEU A CA 1
ATOM 540 C C . LEU A 1 73 ? 11.435 -2.734 -4.466 1.00 89.06 73 LEU A C 1
ATOM 542 O O . LEU A 1 73 ? 11.426 -3.636 -3.628 1.00 89.06 73 LEU A O 1
ATOM 546 N N . SER A 1 74 ? 11.785 -1.487 -4.198 1.00 87.88 74 SER A N 1
ATOM 547 C CA . SER A 1 74 ? 12.119 -1.019 -2.864 1.00 87.88 74 SER A CA 1
ATOM 548 C C . SER A 1 74 ? 11.262 0.183 -2.502 1.00 87.88 74 SER A C 1
ATOM 550 O O . SER A 1 74 ? 10.936 1.027 -3.342 1.00 87.88 74 SER A O 1
ATOM 552 N N . ILE A 1 75 ? 10.885 0.236 -1.226 1.00 88.25 75 ILE A N 1
ATOM 553 C CA . ILE A 1 75 ? 10.371 1.446 -0.600 1.00 88.25 75 ILE A CA 1
ATOM 554 C C . ILE A 1 75 ? 11.525 2.026 0.213 1.00 88.25 75 ILE A C 1
ATOM 556 O O . ILE A 1 75 ? 11.901 1.460 1.234 1.00 88.25 75 ILE A O 1
ATOM 560 N N . GLU A 1 76 ? 12.081 3.141 -0.246 1.00 90.62 76 GLU A N 1
ATOM 561 C CA . GLU A 1 76 ? 13.223 3.802 0.400 1.00 90.62 76 GLU A CA 1
ATOM 562 C C . GLU A 1 76 ? 12.778 4.624 1.613 1.00 90.62 76 GLU A C 1
ATOM 564 O O . GLU A 1 76 ? 13.489 4.758 2.606 1.00 90.62 76 GLU A O 1
ATOM 569 N N . GLN A 1 77 ? 11.563 5.172 1.548 1.00 91.31 77 GLN A N 1
ATOM 570 C CA . GLN A 1 77 ? 10.991 5.964 2.626 1.00 91.31 77 GLN A CA 1
ATOM 571 C C . GLN A 1 77 ? 9.486 5.738 2.715 1.00 91.31 77 GLN A C 1
ATOM 573 O O . GLN A 1 77 ? 8.789 5.745 1.699 1.00 91.31 77 GLN A O 1
ATOM 578 N N . VAL A 1 78 ? 8.982 5.634 3.945 1.00 91.25 78 VAL A N 1
ATOM 579 C CA . VAL A 1 78 ? 7.554 5.697 4.273 1.00 91.25 78 VAL A CA 1
ATOM 580 C C . VAL A 1 78 ? 7.330 6.810 5.288 1.00 91.25 78 VAL A C 1
ATOM 582 O O . VAL A 1 78 ? 8.013 6.886 6.304 1.00 91.25 78 VAL A O 1
ATOM 585 N N . GLN A 1 79 ? 6.339 7.656 5.030 1.00 91.19 79 GLN A N 1
ATOM 586 C CA . GLN A 1 79 ? 5.813 8.610 5.996 1.00 91.19 79 GLN A CA 1
ATOM 587 C C . GLN A 1 79 ? 4.288 8.507 6.029 1.00 91.19 79 GLN A C 1
ATOM 589 O O . GLN A 1 79 ? 3.600 8.672 5.016 1.00 91.19 79 GLN A O 1
ATOM 594 N N . ILE A 1 80 ? 3.744 8.260 7.215 1.00 86.69 80 ILE A N 1
ATOM 595 C CA . ILE A 1 80 ? 2.305 8.202 7.452 1.00 86.69 80 ILE A CA 1
ATOM 596 C C . ILE A 1 80 ? 1.964 9.315 8.430 1.00 86.69 80 ILE A C 1
ATOM 598 O O . ILE A 1 80 ? 2.489 9.368 9.535 1.00 86.69 80 ILE A O 1
ATOM 602 N N . THR A 1 81 ? 1.072 10.200 8.002 1.00 87.81 81 THR A N 1
ATOM 603 C CA . THR A 1 81 ? 0.483 11.220 8.863 1.00 87.81 81 THR A CA 1
ATOM 604 C C . THR A 1 81 ? -0.970 10.840 9.067 1.00 87.81 81 THR A C 1
ATOM 606 O O . THR A 1 81 ? -1.719 10.746 8.092 1.00 87.81 81 THR A O 1
ATOM 609 N N . VAL A 1 82 ? -1.350 10.605 10.319 1.00 80.81 82 VAL A N 1
ATOM 610 C CA . VAL A 1 82 ? -2.735 10.362 10.715 1.00 80.81 82 VAL A CA 1
ATOM 611 C C . VAL A 1 82 ? -3.203 11.577 11.499 1.00 80.81 82 VAL A C 1
ATOM 613 O O . VAL A 1 82 ? -2.605 11.934 12.510 1.00 80.81 82 VAL A O 1
ATOM 616 N N . THR A 1 83 ? -4.263 12.222 11.023 1.00 78.81 83 THR A N 1
ATOM 617 C CA . THR A 1 83 ? -4.893 13.346 11.717 1.00 78.81 83 THR A CA 1
ATOM 618 C C . THR A 1 83 ? -6.299 12.926 12.105 1.00 78.81 83 THR A C 1
ATOM 620 O O . THR A 1 83 ? -7.127 12.653 11.236 1.00 78.81 83 THR A O 1
ATOM 623 N N . TYR A 1 84 ? -6.564 12.854 13.406 1.00 66.06 84 TYR A N 1
ATOM 624 C CA . TYR A 1 84 ? -7.908 12.635 13.923 1.00 66.06 84 TYR A CA 1
ATOM 625 C C . TYR A 1 84 ? -8.597 13.981 14.127 1.00 66.06 84 TYR A C 1
ATOM 627 O O . TYR A 1 84 ? -8.074 14.863 14.803 1.00 66.06 84 TYR A O 1
ATOM 635 N N . GLY A 1 85 ? -9.777 14.137 13.531 1.00 61.25 85 GLY A N 1
ATOM 636 C CA . GLY A 1 85 ? -10.642 15.292 13.740 1.00 61.25 85 GLY A CA 1
ATOM 637 C C . GLY A 1 85 ? -11.472 15.136 15.008 1.00 61.25 85 GLY A C 1
ATOM 638 O O . GLY A 1 85 ? -12.684 14.997 14.920 1.00 61.25 85 GLY A O 1
ATOM 639 N N . TRP A 1 86 ? -10.833 15.154 16.174 1.00 46.19 86 TRP A N 1
ATOM 640 C CA . TRP A 1 86 ? -11.510 15.502 17.421 1.00 46.19 86 TRP A CA 1
ATOM 641 C C . TRP A 1 86 ? -10.784 16.718 17.976 1.00 46.19 86 TRP A C 1
ATOM 643 O O . TRP A 1 86 ? -9.571 16.689 18.166 1.00 46.19 86 TRP A O 1
ATOM 653 N N . GLY A 1 87 ? -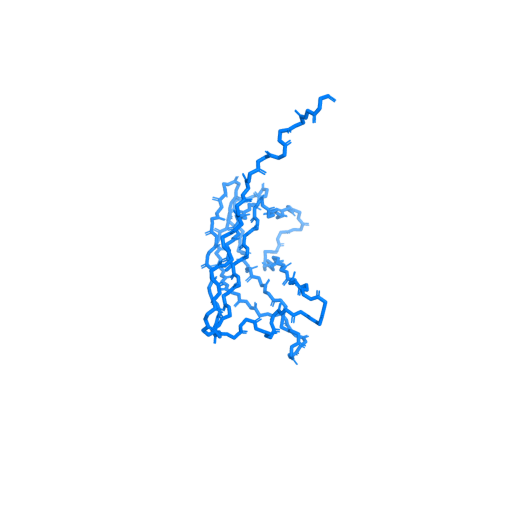11.510 17.826 18.115 1.00 52.81 87 GLY A N 1
ATOM 654 C CA . GLY A 1 87 ? -10.945 19.085 18.578 1.00 52.81 87 GLY A CA 1
ATOM 655 C C . GLY A 1 87 ? -10.221 18.946 19.921 1.00 52.81 87 GLY A C 1
ATOM 656 O O . GLY A 1 87 ? -10.684 18.235 20.807 1.00 52.81 87 GLY A O 1
ATOM 657 N N . HIS A 1 88 ? -9.147 19.731 20.039 1.00 47.72 88 HIS A N 1
ATOM 658 C CA . HIS A 1 88 ? -8.318 20.037 21.211 1.00 47.72 88 HIS A CA 1
ATOM 659 C C . HIS A 1 88 ? -7.211 19.048 21.607 1.00 47.72 88 HIS A C 1
ATOM 661 O O . HIS A 1 88 ? -7.454 17.974 22.145 1.00 47.72 88 HIS A O 1
ATOM 667 N N . GLY A 1 89 ? -5.970 19.530 21.462 1.00 41.81 89 GLY A N 1
ATOM 668 C CA . GLY A 1 89 ? -4.797 19.025 22.168 1.00 41.81 89 GLY A CA 1
ATOM 669 C C . GLY A 1 89 ? -3.538 19.096 21.318 1.00 41.81 89 GLY A C 1
ATOM 670 O O . GLY A 1 89 ? -3.189 18.127 20.653 1.00 41.81 89 GLY A O 1
ATOM 671 N N . ASP A 1 90 ? -2.852 20.234 21.343 1.00 53.50 90 ASP A N 1
ATOM 672 C CA . ASP A 1 90 ? -1.558 20.426 20.695 1.00 53.50 90 ASP A CA 1
ATOM 673 C C . ASP A 1 90 ? -0.517 19.485 21.323 1.00 53.50 90 ASP A C 1
ATOM 675 O O . ASP A 1 90 ? 0.161 19.829 22.288 1.00 53.50 90 ASP A O 1
ATOM 679 N N . ALA A 1 91 ? -0.356 18.278 20.782 1.00 43.31 91 ALA A N 1
ATOM 680 C CA . ALA A 1 91 ? 0.776 17.425 21.118 1.00 43.31 91 ALA A CA 1
ATOM 681 C C . ALA A 1 91 ? 2.004 17.906 20.332 1.00 43.31 91 ALA A C 1
ATOM 683 O O . ALA A 1 91 ? 2.435 17.297 19.352 1.00 43.31 91 ALA A O 1
ATOM 684 N N . ARG A 1 92 ? 2.569 19.045 20.746 1.00 44.72 92 ARG A N 1
ATOM 685 C CA . ARG A 1 92 ? 3.953 19.374 20.403 1.00 44.72 92 ARG A CA 1
ATOM 686 C C . ARG A 1 92 ? 4.838 18.385 21.154 1.00 44.72 92 ARG A C 1
ATOM 688 O O . ARG A 1 92 ? 4.970 18.480 22.369 1.00 44.72 92 ARG A O 1
ATOM 695 N N . ALA A 1 93 ? 5.423 17.431 20.435 1.00 41.03 93 ALA A N 1
ATOM 696 C CA . ALA A 1 93 ? 6.562 16.684 20.947 1.00 41.03 93 ALA A CA 1
ATOM 697 C C . ALA A 1 93 ? 7.713 17.683 21.134 1.00 41.03 93 ALA A C 1
ATOM 699 O O . ALA A 1 93 ? 8.407 18.029 20.178 1.00 41.03 93 ALA A O 1
ATOM 700 N N . ASP A 1 94 ? 7.856 18.209 22.349 1.00 46.41 94 ASP A N 1
ATOM 701 C CA . ASP A 1 94 ? 9.062 18.917 22.752 1.00 46.41 94 ASP A CA 1
ATOM 702 C C . ASP A 1 94 ? 10.174 17.876 22.855 1.00 46.41 94 ASP A C 1
ATOM 704 O O . ASP A 1 94 ? 10.273 17.122 23.822 1.00 46.41 94 ASP A O 1
ATOM 708 N N . LEU A 1 95 ? 10.981 17.777 21.802 1.00 44.28 95 LEU A N 1
ATOM 709 C CA . LEU A 1 95 ? 12.235 17.044 21.850 1.00 44.28 95 LEU A CA 1
ATOM 710 C C . LEU A 1 95 ? 13.258 17.922 22.570 1.00 44.28 95 LEU A C 1
ATOM 712 O O . LEU A 1 95 ? 14.204 18.407 21.953 1.00 44.28 95 LEU A O 1
ATOM 716 N N . THR A 1 96 ? 13.077 18.143 23.871 1.00 51.31 96 THR A N 1
ATOM 717 C CA . THR A 1 96 ? 14.201 18.556 24.705 1.00 51.31 96 THR A CA 1
ATOM 718 C C . THR A 1 96 ? 15.111 17.334 24.853 1.00 51.31 96 THR A C 1
ATOM 720 O O . THR A 1 96 ? 14.691 16.315 25.409 1.00 51.31 96 THR A O 1
ATOM 723 N N . PRO A 1 97 ? 16.358 17.366 24.345 1.00 43.31 97 PRO A N 1
ATOM 724 C CA . PRO A 1 97 ? 17.301 16.308 24.654 1.00 43.31 97 PRO A CA 1
ATOM 725 C C . PRO A 1 97 ? 17.517 16.320 26.169 1.00 43.31 97 PRO A C 1
ATOM 727 O O . PRO A 1 97 ? 17.871 17.359 26.732 1.00 43.31 97 PRO A O 1
ATOM 730 N N . LEU A 1 98 ? 17.317 15.175 26.826 1.00 46.19 98 LEU A N 1
ATOM 731 C CA . LEU A 1 98 ? 17.778 14.943 28.193 1.00 46.19 98 LEU A CA 1
ATOM 732 C C . LEU A 1 98 ? 19.299 15.122 28.200 1.00 46.19 98 LEU A C 1
ATOM 734 O O . LEU A 1 98 ? 20.064 14.199 27.926 1.00 46.19 98 LEU A O 1
ATOM 738 N N . ARG A 1 99 ? 19.748 16.350 28.465 1.00 44.44 99 ARG A N 1
ATOM 739 C CA . ARG A 1 99 ? 21.142 16.627 28.770 1.00 44.44 99 ARG A CA 1
ATOM 740 C C . ARG A 1 99 ? 21.452 15.890 30.066 1.00 44.44 99 ARG A C 1
ATOM 742 O O . ARG A 1 99 ? 20.943 16.248 31.124 1.00 44.44 99 ARG A O 1
ATOM 749 N N . ALA A 1 100 ? 22.279 14.859 29.939 1.00 50.09 100 ALA A N 1
ATOM 750 C CA . ALA A 1 100 ? 22.897 14.164 31.051 1.00 50.09 100 ALA A CA 1
ATOM 751 C C . ALA A 1 100 ? 23.586 15.166 31.990 1.00 50.09 100 ALA A C 1
ATOM 753 O O . ALA A 1 100 ? 24.313 16.044 31.518 1.00 50.09 100 ALA A O 1
ATOM 754 N N . ALA A 1 101 ? 23.347 15.025 33.293 1.00 42.69 101 ALA A N 1
ATOM 755 C CA . ALA A 1 101 ? 24.261 15.443 34.354 1.00 42.69 101 ALA A CA 1
ATOM 756 C C . ALA A 1 101 ? 23.750 14.956 35.723 1.00 42.69 101 ALA A C 1
ATOM 758 O O . ALA A 1 101 ? 22.530 14.871 35.907 1.00 42.69 101 ALA A O 1
ATOM 759 N N . PRO A 1 102 ? 24.636 14.770 36.714 1.00 55.78 102 PRO A N 1
ATOM 760 C CA . PRO A 1 102 ? 26.102 14.869 36.659 1.00 55.78 102 PRO A CA 1
ATOM 761 C C . PRO A 1 102 ? 26.816 13.538 36.379 1.00 55.78 102 PRO A C 1
ATOM 763 O O . PRO A 1 102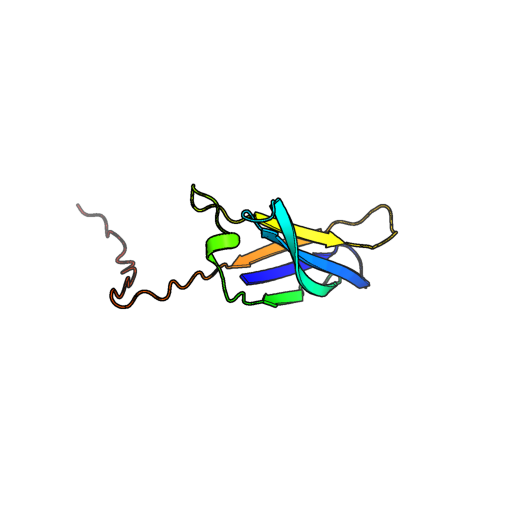 ? 26.303 12.477 36.797 1.00 55.78 102 PRO A O 1
#

Secondary structure (DSSP, 8-state):
-EEEEEESSSSEEEEEEEEETTTTEEEEEEEEEE-SS-EEEE---S-GGGGS-TTS---EEEE-----SS--EEEEEEE-----------------------

pLDDT: mean 82.22, std 17.19, range [41.03, 97.19]

Foldseek 3Di:
DKWKKAKPAFFWKKFKWKQFQVVRDIDTQDIDTHGNDIDMDDGDDPCCVRQADPVRDIDIDMDTPDPDPDMDMDTPDDDDDDDDPDDDDPPPPPPPPPDDDD